Protein AF-A0A6N7WL26-F1 (afdb_monomer_lite)

Foldseek 3Di:
DKDKFKDKDKDKADEQQDKDKDKDACPPRPDQLLQWPDKDKDWPDDDWDFQDPPDKDKDWDWDADSVRNIIIIIIGMHRGTDMDMTIIMMMTMGD

Radius of gyration: 14.74 Å; chains: 1; bounding box: 36×18×40 Å

Structure (mmCIF, N/CA/C/O backbone):
data_AF-A0A6N7WL26-F1
#
_entry.id   AF-A0A6N7WL26-F1
#
loop_
_atom_site.group_PDB
_atom_site.id
_atom_site.type_symbol
_atom_site.label_atom_id
_atom_site.label_alt_id
_atom_site.label_comp_id
_atom_site.label_asym_id
_atom_site.label_entity_id
_atom_site.label_seq_id
_atom_site.pdbx_PDB_ins_code
_atom_site.Cartn_x
_atom_site.Cartn_y
_atom_site.Cartn_z
_atom_site.occupancy
_atom_site.B_iso_or_equiv
_atom_site.auth_seq_id
_atom_site.auth_comp_id
_atom_site.auth_asym_id
_atom_site.auth_atom_id
_atom_site.pdbx_PDB_model_num
ATOM 1 N N . MET A 1 1 ? -17.879 -3.732 18.583 1.00 78.25 1 MET A N 1
ATOM 2 C CA . MET A 1 1 ? -18.734 -4.174 17.453 1.00 78.25 1 MET A CA 1
ATOM 3 C C . MET A 1 1 ? -17.890 -3.995 16.221 1.00 78.25 1 MET A C 1
ATOM 5 O O . MET A 1 1 ? -17.345 -2.908 16.051 1.00 78.25 1 MET A O 1
ATOM 9 N N . MET A 1 2 ? -17.754 -5.052 15.424 1.00 90.50 2 MET A N 1
ATOM 10 C CA . MET A 1 2 ? -16.870 -5.043 14.268 1.00 90.50 2 MET A CA 1
ATOM 11 C C . MET A 1 2 ? -17.322 -3.984 13.255 1.00 90.50 2 MET A C 1
ATOM 13 O O . MET A 1 2 ? -18.518 -3.875 12.979 1.00 90.50 2 MET A O 1
ATOM 17 N N . LYS A 1 3 ? -16.384 -3.191 12.733 1.00 94.88 3 LYS A N 1
ATOM 18 C CA . LYS A 1 3 ? -16.644 -2.186 11.690 1.00 94.88 3 LYS A CA 1
ATOM 19 C C . LYS A 1 3 ? -15.620 -2.328 10.578 1.00 94.88 3 LYS A C 1
ATOM 21 O O . LYS A 1 3 ? -14.488 -2.733 10.825 1.00 94.88 3 LYS A O 1
ATOM 26 N N . ILE A 1 4 ? -16.036 -1.976 9.368 1.00 94.69 4 ILE A N 1
ATOM 27 C CA . ILE A 1 4 ? -15.201 -1.988 8.171 1.00 94.69 4 ILE A CA 1
ATOM 28 C C . ILE A 1 4 ? -15.284 -0.599 7.548 1.00 94.69 4 ILE A C 1
ATOM 30 O O . ILE A 1 4 ? -16.379 -0.052 7.416 1.00 94.69 4 ILE A O 1
ATOM 34 N N . ALA A 1 5 ? -14.140 -0.043 7.165 1.00 95.69 5 ALA A N 1
ATOM 35 C CA . ALA A 1 5 ? -14.071 1.168 6.358 1.00 95.69 5 ALA A CA 1
ATOM 36 C C . ALA A 1 5 ? -13.066 0.987 5.223 1.00 95.69 5 ALA A C 1
ATOM 38 O O . ALA A 1 5 ? -12.129 0.189 5.314 1.00 95.69 5 ALA A O 1
ATOM 39 N N . THR A 1 6 ? -13.265 1.745 4.150 1.00 96.25 6 THR A N 1
ATOM 40 C CA . THR A 1 6 ? -12.430 1.682 2.952 1.00 96.25 6 THR A CA 1
ATOM 41 C C . THR A 1 6 ? -11.946 3.065 2.554 1.00 96.25 6 THR A C 1
ATOM 43 O O . THR A 1 6 ? -12.714 4.022 2.619 1.00 96.25 6 THR A O 1
ATOM 46 N N . LYS A 1 7 ? -10.700 3.166 2.091 1.00 95.00 7 LYS A N 1
ATOM 47 C CA . LYS A 1 7 ? -10.099 4.410 1.604 1.00 95.00 7 LYS A CA 1
ATOM 48 C C . LYS A 1 7 ? -9.405 4.162 0.275 1.00 95.00 7 LYS A C 1
ATOM 50 O O . LYS A 1 7 ? -8.548 3.289 0.180 1.00 95.00 7 LYS A O 1
ATOM 55 N N . THR A 1 8 ? -9.759 4.930 -0.750 1.00 96.88 8 THR A N 1
ATOM 56 C CA . THR A 1 8 ? -9.014 4.915 -2.013 1.00 96.88 8 THR A CA 1
ATOM 57 C C . THR A 1 8 ? -7.725 5.699 -1.835 1.00 96.88 8 THR A C 1
ATOM 59 O O . THR A 1 8 ? -7.737 6.821 -1.331 1.00 96.88 8 THR A O 1
ATOM 62 N N . VAL A 1 9 ? -6.612 5.104 -2.244 1.00 97.25 9 VAL A N 1
ATOM 63 C CA . VAL A 1 9 ? -5.277 5.680 -2.106 1.00 97.25 9 VAL A CA 1
ATOM 64 C C . VAL A 1 9 ? -4.498 5.519 -3.395 1.00 97.25 9 VAL A C 1
ATOM 66 O O . VAL A 1 9 ? -4.764 4.634 -4.212 1.00 97.25 9 VAL A O 1
ATOM 69 N N . THR A 1 10 ? -3.488 6.361 -3.525 1.00 97.00 10 THR A N 1
ATOM 70 C CA . THR A 1 10 ? -2.526 6.316 -4.609 1.00 97.00 10 THR A CA 1
ATOM 71 C C . THR A 1 10 ? -1.152 6.075 -4.000 1.00 97.00 10 THR A C 1
ATOM 73 O O . THR A 1 10 ? -0.754 6.788 -3.083 1.00 97.00 10 THR A O 1
ATOM 76 N N . VAL A 1 11 ? -0.445 5.058 -4.485 1.00 96.88 11 VAL A N 1
ATOM 77 C CA . VAL A 1 11 ? 0.878 4.652 -4.003 1.00 96.88 11 VAL A CA 1
ATOM 78 C C . VAL A 1 11 ? 1.885 4.673 -5.142 1.00 96.88 11 VAL A C 1
ATOM 80 O O . VAL A 1 11 ? 1.565 4.352 -6.285 1.00 96.88 11 VAL A O 1
ATOM 83 N N . THR A 1 12 ? 3.116 5.038 -4.824 1.00 96.50 12 THR A N 1
ATOM 84 C CA . THR A 1 12 ? 4.239 5.057 -5.757 1.00 96.50 12 THR A CA 1
ATOM 85 C C . THR A 1 12 ? 5.075 3.797 -5.578 1.00 96.50 12 THR A C 1
ATOM 87 O O . THR A 1 12 ? 5.335 3.362 -4.451 1.00 96.50 12 THR A O 1
ATOM 90 N N . THR A 1 13 ? 5.488 3.193 -6.689 1.00 95.06 13 THR A N 1
ATOM 91 C CA . THR A 1 13 ? 6.417 2.062 -6.685 1.00 95.06 13 THR A CA 1
ATOM 92 C C . THR A 1 13 ? 7.858 2.544 -6.558 1.00 95.06 13 THR A C 1
ATOM 94 O O . THR A 1 13 ? 8.200 3.645 -6.989 1.00 95.06 13 THR A O 1
ATOM 97 N N . GLY A 1 14 ? 8.743 1.687 -6.050 1.00 92.31 14 GLY A N 1
ATOM 98 C CA . GLY A 1 14 ? 10.180 1.879 -6.220 1.00 92.31 14 GLY A CA 1
ATOM 99 C C . GLY A 1 14 ? 10.590 1.969 -7.697 1.00 92.31 14 GLY A C 1
ATOM 100 O O . GLY A 1 14 ? 9.822 1.626 -8.603 1.00 92.31 14 GLY A O 1
ATOM 101 N N . ASN A 1 15 ? 11.824 2.418 -7.921 1.00 91.06 15 ASN A N 1
ATOM 102 C CA . ASN A 1 15 ? 12.445 2.525 -9.243 1.00 91.06 15 ASN A CA 1
ATOM 103 C C . ASN A 1 15 ? 13.871 1.958 -9.237 1.00 91.06 15 ASN A C 1
ATOM 105 O O . ASN A 1 15 ? 14.616 2.190 -8.284 1.00 91.06 15 ASN A O 1
ATOM 109 N N . GLY A 1 16 ? 14.287 1.284 -10.307 1.00 88.12 16 GLY A N 1
ATOM 110 C CA . GLY A 1 16 ? 15.704 1.007 -10.540 1.00 88.12 16 GLY A CA 1
ATOM 111 C C . GLY A 1 16 ? 16.398 0.176 -9.459 1.00 88.12 16 GLY A C 1
ATOM 112 O O . GLY A 1 16 ? 17.575 0.399 -9.192 1.00 88.12 16 GLY A O 1
ATOM 113 N N . GLY A 1 17 ? 15.698 -0.768 -8.821 1.00 89.94 17 GLY A N 1
ATOM 114 C CA . GLY A 1 17 ? 16.263 -1.565 -7.721 1.00 89.94 17 GLY A CA 1
ATOM 115 C C . GLY A 1 17 ? 15.974 -1.007 -6.323 1.00 89.94 17 GLY A C 1
ATOM 116 O O . GLY A 1 17 ? 16.445 -1.563 -5.334 1.00 89.94 17 GLY A O 1
ATOM 117 N N . SER A 1 18 ? 15.226 0.096 -6.220 1.00 94.94 18 SER A N 1
ATOM 118 C CA . SER A 1 18 ? 14.875 0.725 -4.942 1.00 94.94 18 SER A CA 1
ATOM 119 C C . SER A 1 18 ? 13.487 0.324 -4.439 1.00 94.94 18 SER A C 1
ATOM 121 O O . SER A 1 18 ? 12.677 -0.267 -5.163 1.00 94.94 18 SER A O 1
ATOM 123 N N . THR A 1 19 ? 13.219 0.682 -3.182 1.00 96.88 19 THR A N 1
ATOM 124 C CA . THR A 1 19 ? 11.907 0.598 -2.535 1.00 96.88 19 THR A CA 1
ATOM 125 C C . THR A 1 19 ? 11.404 2.001 -2.232 1.00 96.88 19 THR A C 1
ATOM 127 O O . THR A 1 19 ? 12.149 2.807 -1.682 1.00 96.88 19 THR A O 1
ATOM 130 N N . TYR A 1 20 ? 10.143 2.276 -2.564 1.00 97.25 20 TYR A N 1
ATOM 131 C CA . TYR A 1 20 ? 9.458 3.496 -2.142 1.00 97.25 20 TYR A CA 1
ATOM 132 C C . TYR A 1 20 ? 8.515 3.188 -0.976 1.00 97.25 20 TYR A C 1
ATOM 134 O O . TYR A 1 20 ? 7.789 2.191 -1.017 1.00 97.25 20 TYR A O 1
ATOM 142 N N . GLN A 1 21 ? 8.532 4.028 0.059 1.00 97.75 21 GLN A N 1
ATOM 143 C CA . GLN A 1 21 ? 7.661 3.900 1.227 1.00 97.75 21 GLN A CA 1
ATOM 144 C C . GLN A 1 21 ? 6.525 4.914 1.131 1.0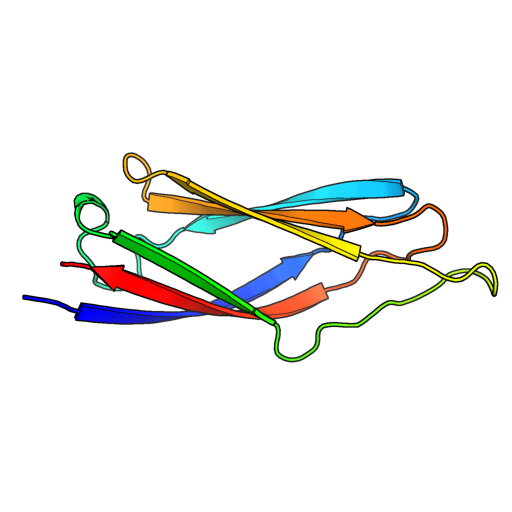0 97.75 21 GLN A C 1
ATOM 146 O O . GLN A 1 21 ? 6.755 6.118 1.142 1.00 97.75 21 GLN A O 1
ATOM 151 N N . ASN A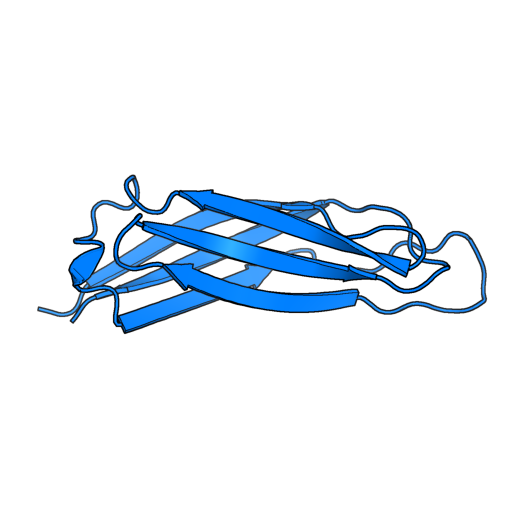 1 22 ? 5.298 4.415 1.027 1.00 97.56 22 ASN A N 1
ATOM 152 C CA . ASN A 1 22 ? 4.095 5.236 1.035 1.00 97.56 22 ASN A CA 1
ATOM 153 C C . ASN A 1 22 ? 3.526 5.246 2.447 1.00 97.56 22 ASN A C 1
ATOM 155 O O . ASN A 1 22 ? 3.287 4.176 3.005 1.00 97.56 22 ASN A O 1
ATOM 159 N N . GLU A 1 23 ? 3.278 6.425 2.999 1.00 97.44 23 GLU A N 1
ATOM 160 C CA . GLU A 1 23 ? 2.604 6.580 4.284 1.00 97.44 23 GLU A CA 1
ATOM 161 C C . GLU A 1 23 ? 1.159 7.004 4.048 1.00 97.44 23 GLU A C 1
ATOM 163 O O . GLU A 1 23 ? 0.883 7.990 3.365 1.00 97.44 23 GLU A O 1
ATOM 168 N N . ILE A 1 24 ? 0.230 6.221 4.584 1.00 96.25 24 ILE A N 1
ATOM 169 C CA . ILE A 1 24 ? -1.201 6.458 4.456 1.00 96.25 24 ILE A CA 1
ATOM 170 C C . ILE A 1 24 ? -1.759 6.654 5.854 1.00 96.25 24 ILE A C 1
ATOM 172 O O . ILE A 1 24 ? -1.755 5.735 6.672 1.00 96.25 24 ILE A O 1
ATOM 176 N N . ASP A 1 25 ? -2.276 7.849 6.096 1.00 94.50 25 ASP A N 1
ATOM 177 C CA . ASP A 1 25 ? -3.024 8.149 7.305 1.00 94.50 25 ASP A CA 1
ATOM 178 C C . ASP A 1 25 ? -4.424 7.517 7.232 1.00 94.50 25 ASP A C 1
ATOM 180 O O . ASP A 1 25 ? -5.143 7.731 6.251 1.00 94.50 25 ASP A O 1
ATOM 184 N N . LEU A 1 26 ? -4.794 6.715 8.234 1.0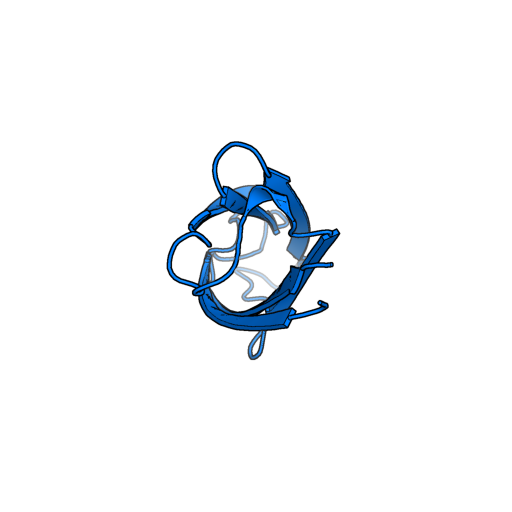0 93.62 26 LEU A N 1
ATOM 185 C CA . LEU A 1 26 ? -6.111 6.077 8.348 1.00 93.62 26 LEU A CA 1
ATOM 186 C C . LEU A 1 26 ? -7.033 6.768 9.370 1.00 93.62 26 LEU A C 1
ATOM 188 O O . LEU A 1 26 ? -8.162 6.316 9.572 1.00 93.62 26 LEU A O 1
ATOM 192 N N . ASN A 1 27 ? -6.595 7.857 10.011 1.00 91.75 27 ASN A N 1
ATOM 193 C CA . ASN A 1 27 ? -7.375 8.574 11.028 1.00 91.75 27 ASN A CA 1
ATOM 194 C C . ASN A 1 27 ? -8.683 9.174 10.476 1.00 91.75 27 ASN A C 1
ATOM 196 O O . ASN A 1 27 ? -9.651 9.350 11.213 1.00 91.75 27 ASN A O 1
ATOM 200 N N . ASP A 1 28 ? -8.747 9.450 9.174 1.00 90.81 28 ASP A N 1
ATOM 201 C CA . ASP A 1 28 ? -9.924 10.000 8.494 1.00 90.81 28 ASP A CA 1
ATOM 202 C C . ASP A 1 28 ? -10.956 8.938 8.070 1.00 90.81 28 ASP A C 1
ATOM 204 O O . ASP A 1 28 ? -12.005 9.279 7.525 1.00 90.81 28 ASP A O 1
ATOM 208 N N . MET A 1 29 ? -10.715 7.651 8.348 1.00 91.56 29 MET A N 1
ATOM 209 C CA . MET A 1 29 ? -11.614 6.560 7.947 1.00 91.56 29 MET A CA 1
ATOM 210 C C . MET A 1 29 ? -12.850 6.400 8.850 1.00 91.56 29 MET A C 1
ATOM 212 O O . MET A 1 29 ? -13.678 5.523 8.606 1.00 91.56 29 MET A O 1
ATOM 216 N N . GLY A 1 30 ? -12.984 7.208 9.910 1.00 89.69 30 GLY A N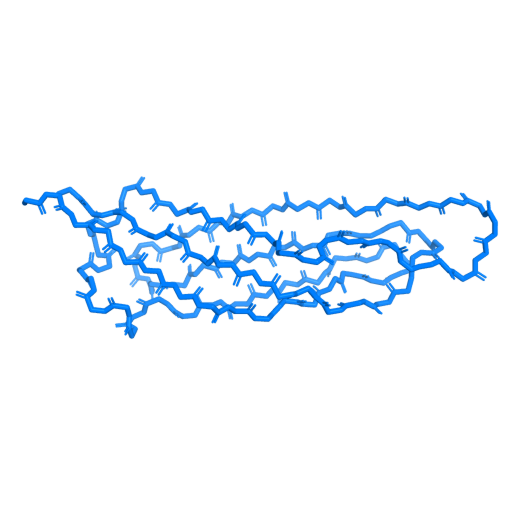 1
ATOM 217 C CA . GLY A 1 30 ? -14.109 7.128 10.854 1.00 89.69 30 GLY A CA 1
ATOM 218 C C . GLY A 1 30 ? -14.111 5.859 11.722 1.00 89.69 30 GLY A C 1
ATOM 219 O O . GLY A 1 30 ? -15.151 5.464 12.258 1.00 89.69 30 GLY A O 1
ATOM 220 N N . LEU A 1 31 ? -12.951 5.208 11.849 1.00 90.19 31 LEU A N 1
ATOM 221 C CA . LEU A 1 31 ? -12.711 4.046 12.703 1.00 90.19 31 LEU A CA 1
ATOM 222 C C . LEU A 1 31 ? -11.926 4.448 13.959 1.00 90.19 31 LEU A C 1
ATOM 224 O O . LEU A 1 31 ? -11.189 5.428 13.963 1.00 90.19 31 LEU A O 1
ATOM 228 N N . ASP A 1 32 ? -12.053 3.654 15.021 1.00 91.31 32 ASP A N 1
ATOM 229 C CA . ASP A 1 32 ? -11.155 3.740 16.175 1.00 91.31 32 ASP A CA 1
ATOM 230 C C . ASP A 1 32 ? -9.834 3.039 15.823 1.00 91.31 32 ASP A C 1
ATOM 232 O O . ASP A 1 32 ? -9.777 1.807 15.764 1.00 91.31 32 ASP A O 1
ATOM 236 N N . ILE A 1 33 ? -8.783 3.824 15.564 1.00 89.31 33 ILE A N 1
ATOM 237 C CA . ILE A 1 33 ? -7.473 3.340 15.094 1.00 89.31 33 ILE A CA 1
ATOM 238 C C . ILE A 1 33 ? -6.840 2.304 16.031 1.00 89.31 33 ILE A C 1
ATOM 240 O O . ILE A 1 33 ? -6.137 1.401 15.567 1.00 89.31 33 ILE A O 1
ATOM 244 N N . SER A 1 34 ? -7.130 2.401 17.334 1.00 89.06 34 SER A N 1
ATOM 245 C CA . SER A 1 34 ? -6.576 1.525 18.371 1.00 89.06 34 SER A CA 1
ATOM 246 C C . SER A 1 34 ? -7.195 0.127 18.345 1.00 89.06 34 SER A C 1
ATOM 248 O O . SER A 1 34 ? -6.622 -0.818 18.883 1.00 89.06 34 SER A O 1
ATOM 250 N N . LYS A 1 35 ? -8.351 -0.010 17.685 1.00 91.75 35 LYS A N 1
ATOM 251 C CA . LYS A 1 35 ? -9.108 -1.258 17.555 1.00 91.75 35 LYS A CA 1
ATOM 252 C C . LYS A 1 35 ? -8.974 -1.903 16.185 1.00 91.75 35 LYS A C 1
ATOM 254 O O . LYS A 1 35 ? -9.617 -2.922 15.945 1.00 91.75 35 LYS A O 1
ATOM 259 N N . ILE A 1 36 ? -8.189 -1.321 15.277 1.00 92.00 36 ILE A N 1
ATOM 260 C CA . ILE A 1 36 ? -7.934 -1.922 13.969 1.00 92.00 36 ILE A CA 1
ATOM 261 C C . ILE A 1 36 ? -7.139 -3.215 14.169 1.00 92.00 36 ILE A C 1
ATOM 263 O O . ILE A 1 36 ? -6.011 -3.199 14.655 1.00 92.00 36 ILE A O 1
ATOM 267 N N . ILE A 1 37 ? -7.740 -4.333 13.767 1.00 91.81 37 ILE A N 1
ATOM 268 C CA . ILE A 1 37 ? -7.161 -5.680 13.870 1.00 91.81 37 ILE A CA 1
ATOM 269 C C . ILE A 1 37 ? -6.628 -6.197 12.531 1.00 91.81 37 ILE A C 1
ATOM 271 O O . ILE A 1 37 ? -5.843 -7.142 12.507 1.00 91.81 37 ILE A O 1
ATOM 275 N N . ALA A 1 38 ? -7.049 -5.598 11.413 1.00 91.38 38 ALA A N 1
ATOM 276 C CA . ALA A 1 38 ? -6.582 -5.959 10.081 1.00 91.38 38 ALA A CA 1
ATOM 277 C C . ALA A 1 38 ? -6.640 -4.764 9.121 1.00 91.38 38 ALA A C 1
ATOM 279 O O . ALA A 1 38 ? -7.608 -3.999 9.129 1.00 91.38 38 ALA A O 1
ATOM 280 N N . CYS A 1 39 ? -5.620 -4.662 8.264 1.00 92.12 39 CYS A N 1
ATOM 281 C CA . CYS A 1 39 ? -5.528 -3.698 7.169 1.00 92.12 39 CYS A CA 1
ATOM 282 C C . CYS A 1 39 ? -5.082 -4.400 5.883 1.00 92.12 39 CYS A C 1
ATOM 284 O O . CYS A 1 39 ? -4.020 -5.027 5.830 1.00 92.12 39 CYS A O 1
ATOM 286 N N . TYR A 1 40 ? -5.869 -4.244 4.824 1.00 92.69 40 TYR A N 1
ATOM 287 C CA . TYR A 1 40 ? -5.569 -4.744 3.487 1.00 92.69 40 TYR A CA 1
ATOM 288 C C . TYR A 1 40 ? -5.348 -3.578 2.531 1.00 92.69 40 TYR A C 1
ATOM 290 O O . TYR A 1 40 ? -5.822 -2.473 2.765 1.00 92.69 40 TYR A O 1
ATOM 298 N N . PHE A 1 41 ? -4.621 -3.839 1.450 1.00 95.44 41 PHE A N 1
ATOM 299 C CA . PHE A 1 41 ? -4.504 -2.923 0.323 1.00 95.44 41 PHE A CA 1
ATOM 300 C C . PHE A 1 41 ? -4.629 -3.756 -0.939 1.00 95.44 41 PHE A C 1
ATOM 302 O O . PHE A 1 41 ? -3.862 -4.711 -1.115 1.00 95.44 41 PHE A O 1
ATOM 309 N N . GLU A 1 42 ? -5.600 -3.388 -1.761 1.00 94.38 42 GLU A N 1
ATOM 310 C CA . GLU A 1 42 ? -5.921 -4.030 -3.026 1.00 94.38 42 GLU A CA 1
ATOM 311 C C . GLU A 1 42 ? -5.697 -3.020 -4.158 1.00 94.38 42 GLU A C 1
ATOM 313 O O . GLU A 1 42 ? -6.507 -2.105 -4.336 1.00 94.38 42 GLU A O 1
ATOM 318 N N . PRO A 1 43 ? -4.575 -3.112 -4.893 1.00 93.88 43 PRO A N 1
ATOM 319 C CA . PRO A 1 43 ? -4.329 -2.246 -6.038 1.00 93.88 43 PRO A CA 1
ATOM 320 C C . PRO A 1 43 ? -5.252 -2.622 -7.203 1.00 93.88 43 PRO A C 1
ATOM 322 O O . PRO A 1 43 ? -5.342 -3.789 -7.579 1.00 93.88 43 PRO A O 1
ATOM 325 N N . THR A 1 44 ? -5.905 -1.635 -7.813 1.00 94.44 44 THR A N 1
ATOM 326 C CA . THR A 1 44 ? -6.839 -1.837 -8.936 1.00 94.44 44 THR A CA 1
ATOM 327 C C . THR A 1 44 ? -6.145 -1.835 -10.294 1.00 94.44 44 THR A C 1
ATOM 329 O O . THR A 1 44 ? -6.676 -2.369 -11.263 1.00 94.44 44 THR A O 1
ATOM 332 N N . ASN A 1 45 ? -4.949 -1.254 -10.376 1.00 91.25 45 ASN A N 1
ATOM 333 C CA . ASN A 1 45 ? -4.154 -1.143 -11.598 1.00 91.25 45 ASN A CA 1
ATOM 334 C C . ASN A 1 45 ? -2.693 -1.573 -11.377 1.00 91.25 45 ASN A C 1
ATOM 336 O O . ASN A 1 45 ? -1.779 -1.001 -11.977 1.00 91.25 45 ASN A O 1
ATOM 340 N N . ALA A 1 46 ? -2.463 -2.564 -10.506 1.00 88.75 46 ALA A N 1
ATOM 341 C CA . ALA A 1 46 ? -1.126 -3.114 -10.309 1.00 88.75 46 ALA A CA 1
ATOM 342 C C . ALA A 1 46 ? -0.548 -3.600 -11.642 1.00 88.75 46 ALA A C 1
ATOM 344 O O . ALA A 1 46 ? -1.147 -4.405 -12.354 1.00 88.75 46 ALA A O 1
ATOM 345 N N . GLY A 1 47 ? 0.641 -3.110 -11.962 1.00 87.00 47 GLY A N 1
ATOM 346 C CA . GLY A 1 47 ? 1.332 -3.408 -13.206 1.00 87.00 47 GLY A CA 1
ATOM 347 C C . GLY A 1 47 ? 2.805 -3.061 -13.097 1.00 87.00 47 GLY A C 1
ATOM 348 O O . GLY A 1 47 ? 3.238 -2.479 -12.103 1.00 87.00 47 GLY A O 1
ATOM 349 N N . ILE A 1 48 ? 3.573 -3.436 -14.119 1.00 86.94 48 ILE A N 1
ATOM 350 C CA . ILE A 1 48 ? 5.011 -3.182 -14.183 1.00 86.94 48 ILE A CA 1
ATOM 351 C C . ILE A 1 48 ? 5.339 -2.458 -15.487 1.00 86.94 48 ILE A C 1
ATOM 353 O O . ILE A 1 48 ? 5.012 -2.928 -16.573 1.00 86.94 48 ILE A O 1
ATOM 357 N N . GLY A 1 49 ? 6.012 -1.318 -15.370 1.00 87.44 49 GLY A N 1
ATOM 358 C CA . GLY A 1 49 ? 6.578 -0.552 -16.468 1.00 87.44 49 GLY A CA 1
ATOM 359 C C . GLY A 1 49 ? 8.079 -0.784 -16.513 1.00 87.44 49 GLY A C 1
ATOM 360 O O . GLY A 1 49 ? 8.761 -0.617 -15.503 1.00 87.44 49 GLY A O 1
ATOM 361 N N . LEU A 1 50 ? 8.602 -1.165 -17.678 1.00 90.81 50 LEU A N 1
ATOM 362 C CA . LEU A 1 50 ? 10.005 -1.544 -17.840 1.00 90.81 50 LEU A CA 1
ATOM 363 C C . LEU A 1 50 ? 10.776 -0.525 -18.690 1.00 90.81 50 LEU A C 1
ATOM 365 O O . LEU A 1 50 ? 10.239 0.092 -19.613 1.00 90.81 50 LEU A O 1
ATOM 369 N N . THR A 1 51 ? 12.052 -0.309 -18.377 1.00 86.44 51 THR A N 1
ATOM 370 C CA . THR A 1 51 ? 12.994 0.448 -19.222 1.00 86.44 51 THR A CA 1
ATOM 371 C C . THR A 1 51 ? 13.665 -0.417 -20.285 1.00 86.44 51 THR A C 1
ATOM 373 O O . THR A 1 51 ? 14.188 0.136 -21.248 1.00 86.44 51 THR A O 1
ATOM 376 N N . SER A 1 52 ? 13.631 -1.745 -20.142 1.00 83.81 52 SER A N 1
ATOM 377 C CA . SER A 1 52 ? 14.303 -2.703 -21.025 1.00 83.81 52 SER A CA 1
ATOM 378 C C . SER A 1 52 ? 13.514 -4.015 -21.158 1.00 83.81 52 SER A C 1
ATOM 380 O O . SER A 1 52 ? 12.507 -4.226 -20.483 1.00 83.81 52 SER A O 1
ATOM 382 N N . THR A 1 53 ? 13.990 -4.924 -22.014 1.00 82.06 53 THR A N 1
ATOM 383 C CA . THR A 1 53 ? 13.454 -6.289 -22.167 1.00 82.06 53 THR A CA 1
ATOM 384 C C . THR A 1 53 ? 13.899 -7.252 -21.063 1.00 82.06 53 THR A C 1
ATOM 386 O O . THR A 1 53 ? 13.467 -8.401 -21.061 1.00 82.06 53 THR A O 1
ATOM 389 N N . GLY A 1 54 ? 14.718 -6.804 -20.102 1.00 76.75 54 GLY A N 1
ATOM 390 C CA . GLY A 1 54 ? 15.264 -7.632 -19.018 1.00 76.75 54 GLY A CA 1
ATOM 391 C C . GLY A 1 54 ? 14.237 -8.122 -17.988 1.00 76.75 54 GLY A C 1
ATOM 392 O O . GLY A 1 54 ? 14.621 -8.736 -16.997 1.00 76.75 54 GLY A O 1
ATOM 393 N N . GLY A 1 55 ? 12.946 -7.859 -18.211 1.00 82.62 55 GLY A N 1
ATOM 394 C CA . GLY A 1 55 ? 11.874 -8.158 -17.270 1.00 82.62 55 GLY A CA 1
ATOM 395 C C . GLY A 1 55 ? 11.932 -7.276 -16.023 1.00 82.62 55 GLY A C 1
ATOM 396 O O . GLY A 1 55 ? 12.808 -6.424 -15.864 1.00 82.62 55 GLY A O 1
ATOM 397 N N . GLY A 1 56 ? 10.978 -7.471 -15.121 1.00 87.00 56 GLY A N 1
ATOM 398 C CA . GLY A 1 56 ? 11.004 -6.803 -13.831 1.00 87.00 56 GLY A CA 1
ATOM 399 C C . GLY A 1 56 ? 9.897 -7.274 -12.909 1.00 87.00 56 GLY A C 1
ATOM 400 O O . GLY A 1 56 ? 8.934 -7.908 -13.339 1.00 87.00 56 GLY A O 1
ATOM 401 N N . GLN A 1 57 ? 10.078 -6.989 -11.627 1.00 90.50 57 GLN A N 1
ATOM 402 C CA . GLN A 1 57 ? 9.167 -7.370 -10.558 1.00 90.50 57 GLN A CA 1
ATOM 403 C C . GLN A 1 57 ? 8.992 -6.207 -9.585 1.00 90.50 57 GLN A C 1
ATOM 405 O O . GLN A 1 57 ? 9.902 -5.393 -9.392 1.00 90.50 57 GLN A O 1
ATOM 410 N N . CYS A 1 58 ? 7.820 -6.160 -8.958 1.00 91.94 58 CYS A N 1
ATOM 411 C CA . CYS A 1 58 ? 7.560 -5.315 -7.806 1.00 91.94 58 CYS A CA 1
ATOM 412 C C . CYS A 1 58 ? 7.225 -6.195 -6.604 1.00 91.94 58 CYS A C 1
ATOM 414 O O . CYS A 1 58 ? 6.478 -7.165 -6.729 1.00 91.94 58 CYS A O 1
ATOM 416 N N . THR A 1 59 ? 7.767 -5.852 -5.442 1.00 93.12 59 THR A N 1
ATOM 417 C CA . THR A 1 59 ? 7.413 -6.481 -4.164 1.00 93.12 59 THR A CA 1
ATOM 418 C C . THR A 1 59 ? 6.565 -5.512 -3.361 1.00 93.12 59 THR A C 1
ATOM 420 O O . THR A 1 59 ? 6.767 -4.305 -3.444 1.00 93.12 59 THR A O 1
ATOM 423 N N . LEU A 1 60 ? 5.606 -6.020 -2.590 1.00 94.00 60 LEU A N 1
ATOM 424 C CA . LEU A 1 60 ? 4.728 -5.197 -1.765 1.00 94.00 60 LEU A CA 1
ATOM 425 C C . LEU A 1 60 ? 4.752 -5.706 -0.328 1.00 94.00 60 LEU A C 1
ATOM 427 O O . LEU A 1 60 ? 4.444 -6.869 -0.071 1.00 94.00 60 LEU A O 1
ATOM 431 N N . ALA A 1 61 ? 5.084 -4.819 0.603 1.00 94.75 61 ALA A N 1
ATOM 432 C CA . ALA A 1 61 ? 5.032 -5.066 2.037 1.00 94.75 61 ALA A CA 1
ATOM 433 C C . ALA A 1 61 ? 4.182 -3.992 2.722 1.00 94.75 61 ALA A C 1
ATOM 435 O O . ALA A 1 61 ? 4.148 -2.839 2.292 1.00 94.75 61 ALA A O 1
ATOM 436 N N . LYS A 1 62 ? 3.477 -4.385 3.785 1.00 93.50 62 LYS A N 1
ATOM 437 C CA . LYS A 1 62 ? 2.532 -3.531 4.512 1.00 93.50 62 LYS A CA 1
ATOM 438 C C . LYS A 1 62 ? 2.821 -3.609 5.999 1.00 93.50 62 LYS A C 1
ATOM 440 O O . LYS A 1 62 ? 3.016 -4.707 6.515 1.00 93.50 62 LYS A O 1
ATOM 445 N N . ASN A 1 63 ? 2.808 -2.467 6.669 1.00 94.25 63 ASN A N 1
ATOM 446 C CA . ASN A 1 63 ? 2.931 -2.392 8.117 1.00 94.25 63 ASN A CA 1
ATOM 447 C C . ASN A 1 63 ? 2.006 -1.302 8.655 1.00 94.25 63 ASN A C 1
ATOM 449 O O . ASN A 1 63 ? 2.077 -0.167 8.195 1.00 94.25 63 ASN A O 1
ATOM 453 N N . TYR A 1 64 ? 1.148 -1.639 9.612 1.00 92.88 64 TYR A N 1
ATOM 454 C CA . TYR A 1 64 ? 0.238 -0.682 10.236 1.00 92.88 64 TYR A CA 1
ATOM 455 C C . TYR A 1 64 ? 0.678 -0.399 11.671 1.00 92.88 64 TYR A C 1
ATOM 457 O O . TYR A 1 64 ? 0.897 -1.327 12.448 1.00 92.88 64 TYR A O 1
ATOM 465 N N . ASN A 1 65 ? 0.796 0.881 12.018 1.00 93.00 65 ASN A N 1
ATOM 466 C CA . ASN A 1 65 ? 1.106 1.327 13.368 1.00 93.00 65 ASN A CA 1
ATOM 467 C C . ASN A 1 65 ? -0.176 1.803 14.064 1.00 93.00 65 ASN A C 1
ATOM 469 O O . ASN A 1 65 ? -0.685 2.886 13.783 1.00 93.00 65 ASN A O 1
ATOM 473 N N . THR A 1 66 ? -0.671 1.004 15.009 1.00 89.12 66 THR A N 1
ATOM 474 C CA . THR A 1 66 ? -1.887 1.291 15.789 1.00 89.12 66 THR A CA 1
ATOM 475 C C . THR A 1 66 ? -1.763 2.518 16.692 1.00 89.12 66 THR A C 1
ATOM 477 O O . THR A 1 66 ? -2.782 3.102 17.048 1.00 89.12 66 THR A O 1
ATOM 480 N N . ALA A 1 67 ? -0.544 2.924 17.062 1.00 90.56 67 ALA A N 1
ATOM 481 C CA . ALA A 1 67 ? -0.322 4.097 17.902 1.00 90.56 67 ALA A CA 1
ATOM 482 C C . ALA A 1 67 ? -0.437 5.408 17.112 1.00 90.56 67 ALA A C 1
ATOM 484 O O . ALA A 1 67 ? -0.862 6.416 17.668 1.00 90.56 67 ALA A O 1
ATOM 485 N N . THR A 1 68 ? -0.057 5.402 15.831 1.00 92.44 68 THR A N 1
ATOM 486 C CA . THR A 1 68 ? -0.084 6.604 14.979 1.00 92.44 68 THR A CA 1
ATOM 487 C C . THR A 1 68 ? -1.232 6.612 13.972 1.00 92.44 68 THR A C 1
ATOM 489 O O . THR A 1 68 ? -1.542 7.660 13.414 1.00 92.44 68 THR A O 1
ATOM 492 N N . GLY A 1 69 ? -1.864 5.465 13.712 1.00 92.44 69 GLY A N 1
ATOM 493 C CA . GLY A 1 69 ? -2.868 5.328 12.656 1.00 92.44 69 GLY A CA 1
ATOM 494 C C . GLY A 1 69 ? -2.270 5.307 11.244 1.00 92.44 69 GLY A C 1
ATOM 495 O O . GLY A 1 69 ? -3.014 5.391 10.269 1.00 92.44 69 GLY A O 1
ATOM 496 N N . ILE A 1 70 ? -0.942 5.183 11.116 1.00 95.19 70 ILE A N 1
ATOM 497 C CA . ILE A 1 70 ? -0.249 5.190 9.823 1.00 95.19 70 ILE A CA 1
ATOM 498 C C . ILE A 1 70 ? -0.088 3.766 9.289 1.00 95.19 70 ILE A C 1
ATOM 500 O O . ILE A 1 70 ? 0.480 2.890 9.948 1.00 95.19 70 ILE A O 1
ATOM 504 N N . LEU A 1 71 ? -0.549 3.548 8.058 1.00 95.62 71 LEU A N 1
ATOM 505 C CA . LEU A 1 71 ? -0.239 2.377 7.245 1.00 95.62 71 LEU A CA 1
ATOM 506 C C . LEU A 1 71 ? 0.916 2.708 6.298 1.00 95.62 71 LEU A C 1
ATOM 508 O O . LEU A 1 71 ? 0.776 3.530 5.394 1.00 95.62 71 LEU A O 1
ATOM 512 N N . THR A 1 72 ? 2.038 2.017 6.459 1.00 97.06 72 THR A N 1
ATOM 513 C CA . THR A 1 72 ? 3.145 2.059 5.507 1.00 97.06 72 THR A CA 1
ATOM 514 C C . THR A 1 72 ? 2.959 0.976 4.450 1.00 97.06 72 THR A C 1
ATOM 516 O O . THR A 1 72 ? 2.845 -0.208 4.780 1.00 97.06 72 THR A O 1
ATOM 519 N N . I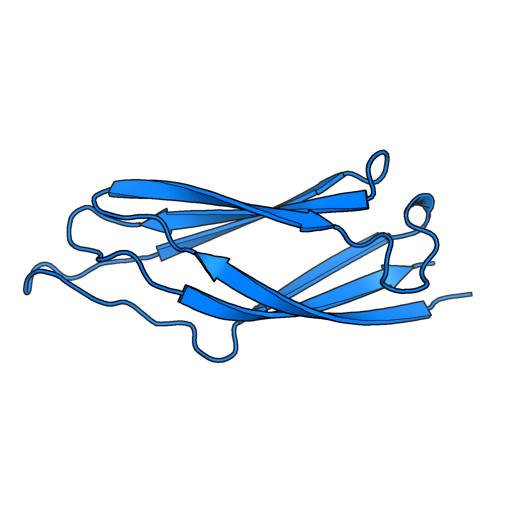LE A 1 73 ? 2.974 1.366 3.176 1.00 97.25 73 ILE A N 1
ATOM 520 C CA . ILE A 1 73 ? 3.022 0.459 2.024 1.00 97.25 73 ILE A CA 1
ATOM 521 C C . ILE A 1 73 ? 4.366 0.646 1.322 1.00 97.25 73 ILE A C 1
ATOM 523 O O . ILE A 1 73 ? 4.593 1.635 0.620 1.00 97.25 73 ILE A O 1
ATOM 527 N N . SER A 1 74 ? 5.256 -0.322 1.513 1.00 96.88 74 SER A N 1
ATOM 528 C CA . SER A 1 74 ? 6.581 -0.357 0.900 1.00 96.88 74 SER A CA 1
ATOM 529 C C . SER A 1 74 ? 6.512 -1.141 -0.402 1.00 96.88 74 SER A C 1
ATOM 531 O O . SER A 1 74 ? 6.185 -2.330 -0.384 1.00 96.88 74 SER A O 1
ATOM 533 N N . ILE A 1 75 ? 6.827 -0.491 -1.522 1.00 96.38 75 ILE A N 1
ATOM 534 C CA . ILE A 1 75 ? 6.827 -1.133 -2.836 1.00 96.38 75 ILE A CA 1
ATOM 535 C C . ILE A 1 75 ? 8.244 -1.138 -3.400 1.00 96.38 75 ILE A C 1
ATOM 537 O O . ILE A 1 75 ? 8.775 -0.098 -3.797 1.00 96.38 75 ILE A O 1
ATOM 541 N N . GLY A 1 76 ? 8.852 -2.321 -3.413 1.00 94.88 76 GLY A N 1
ATOM 542 C CA . GLY A 1 76 ? 10.156 -2.585 -4.008 1.00 94.88 76 GLY A CA 1
ATOM 543 C C . GLY A 1 76 ? 10.061 -2.781 -5.513 1.00 94.88 76 GLY A C 1
ATOM 544 O O . GLY A 1 76 ? 9.007 -3.130 -6.044 1.00 94.88 76 GLY A O 1
ATOM 545 N N . SER A 1 77 ? 11.172 -2.569 -6.209 1.00 93.31 77 SER A N 1
ATOM 546 C CA . SER A 1 77 ? 11.270 -2.762 -7.654 1.00 93.31 77 SER A CA 1
ATOM 547 C C . SER A 1 77 ? 12.634 -3.325 -8.040 1.00 93.31 77 SER A C 1
ATOM 549 O O . SER A 1 77 ? 13.623 -3.078 -7.355 1.00 93.31 77 SER A O 1
ATOM 551 N N . THR A 1 78 ? 12.704 -4.060 -9.146 1.00 92.00 78 THR A N 1
ATOM 552 C CA . THR A 1 78 ? 13.975 -4.504 -9.744 1.00 92.00 78 THR A CA 1
ATOM 553 C C . THR A 1 78 ? 14.623 -3.414 -10.610 1.00 92.00 78 THR A C 1
ATOM 555 O O . THR A 1 78 ? 13.976 -2.436 -10.981 1.00 92.00 78 THR A O 1
ATOM 558 N N . THR A 1 79 ? 15.892 -3.595 -10.988 1.00 90.88 79 THR A N 1
ATOM 559 C CA . THR A 1 79 ? 16.731 -2.606 -11.701 1.00 90.88 79 THR A CA 1
ATOM 560 C C . THR A 1 79 ? 16.129 -2.028 -12.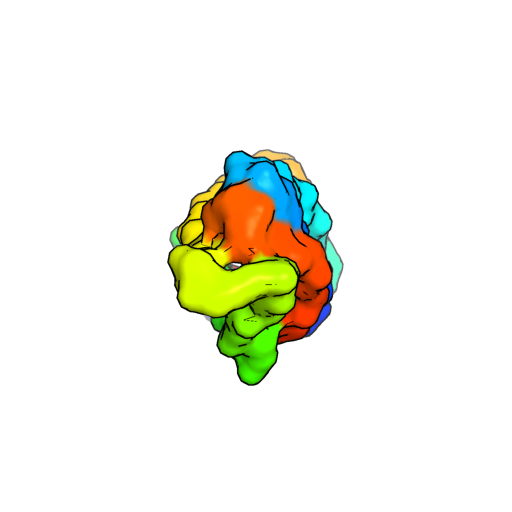987 1.00 90.88 79 THR A C 1
ATOM 562 O O . THR A 1 79 ? 16.390 -0.874 -13.311 1.00 90.88 79 THR A O 1
ATOM 565 N N . TYR A 1 80 ? 15.316 -2.788 -13.722 1.00 89.94 80 TYR A N 1
ATOM 566 C CA . TYR A 1 80 ? 14.726 -2.332 -14.989 1.00 89.94 80 TYR A CA 1
ATOM 567 C C . TYR A 1 80 ? 13.308 -1.766 -14.852 1.00 89.94 80 TYR A C 1
ATOM 569 O O . TYR A 1 80 ? 12.698 -1.396 -15.855 1.00 89.94 80 TYR A O 1
ATOM 577 N N . CYS A 1 81 ? 12.762 -1.694 -13.638 1.00 89.81 81 CYS A N 1
ATOM 578 C CA . CYS A 1 81 ? 11.445 -1.111 -13.408 1.00 89.81 81 CYS A CA 1
ATOM 579 C C . CYS A 1 81 ? 11.521 0.417 -13.437 1.00 89.81 81 CYS A C 1
ATOM 581 O O . CYS A 1 81 ? 12.420 0.998 -12.837 1.00 89.81 81 CYS A O 1
ATOM 583 N N . ARG A 1 82 ? 10.545 1.051 -14.091 1.00 89.81 82 ARG A N 1
ATOM 584 C CA . ARG A 1 82 ? 10.268 2.492 -14.010 1.00 89.81 82 ARG A CA 1
ATOM 585 C C . ARG A 1 82 ? 9.394 2.780 -12.783 1.00 89.81 82 ARG A C 1
ATOM 587 O O . ARG A 1 82 ? 8.614 1.905 -12.399 1.00 89.81 82 ARG A O 1
ATOM 594 N N . PRO A 1 83 ? 9.457 3.995 -12.205 1.00 89.69 83 PRO A N 1
ATOM 595 C CA . PRO A 1 83 ? 8.513 4.383 -11.169 1.00 89.69 83 PRO A CA 1
ATOM 596 C C . PRO A 1 83 ? 7.108 4.427 -11.767 1.00 89.69 83 PRO A C 1
ATOM 598 O O . PRO A 1 83 ? 6.901 4.944 -12.868 1.00 89.69 83 PRO A O 1
ATOM 601 N N . MET A 1 84 ? 6.148 3.883 -11.036 1.00 92.75 84 MET A N 1
ATOM 602 C CA . MET A 1 84 ? 4.740 3.889 -11.396 1.00 92.75 84 MET A CA 1
ATOM 603 C C . MET A 1 84 ? 3.907 4.351 -10.222 1.00 92.75 84 MET A C 1
ATOM 605 O O . MET A 1 84 ? 4.346 4.364 -9.071 1.00 92.75 84 MET A O 1
ATOM 609 N N . THR A 1 85 ? 2.662 4.658 -10.539 1.00 95.25 85 THR A N 1
ATOM 610 C CA . THR A 1 85 ? 1.650 4.999 -9.565 1.00 95.25 85 THR A CA 1
ATOM 611 C C . THR A 1 85 ? 0.533 3.971 -9.654 1.00 95.25 85 THR A C 1
ATOM 613 O O . THR A 1 85 ? -0.063 3.790 -10.716 1.00 95.25 85 THR A O 1
ATOM 616 N N . TRP A 1 86 ? 0.262 3.288 -8.546 1.00 95.25 86 TRP A N 1
ATOM 617 C CA . TRP A 1 86 ? -0.878 2.391 -8.421 1.00 95.25 86 TRP A CA 1
ATOM 618 C C . TRP A 1 86 ? -1.968 3.071 -7.603 1.00 95.25 86 TRP A C 1
ATOM 620 O O . TRP A 1 86 ? -1.704 3.671 -6.565 1.00 95.25 86 TRP A O 1
ATOM 630 N N . THR A 1 87 ? -3.203 2.956 -8.059 1.00 97.06 87 THR A N 1
ATOM 631 C CA . THR A 1 87 ? -4.388 3.273 -7.274 1.00 97.06 87 THR A CA 1
ATOM 632 C C . THR A 1 87 ? -4.894 1.980 -6.657 1.00 97.06 87 THR A C 1
ATOM 634 O O . THR A 1 87 ? -4.811 0.910 -7.259 1.00 97.06 87 THR A O 1
ATOM 637 N N . GLY A 1 88 ? -5.405 2.058 -5.439 1.00 96.38 88 GLY A N 1
ATOM 638 C CA . GLY A 1 88 ? -5.995 0.907 -4.780 1.00 96.38 88 GLY A CA 1
ATOM 639 C C . GLY A 1 88 ? -6.887 1.300 -3.626 1.00 96.38 88 GLY A C 1
ATOM 640 O O . GLY A 1 88 ? -7.001 2.474 -3.271 1.00 96.38 88 GLY A O 1
ATOM 641 N N . THR A 1 89 ? -7.508 0.296 -3.029 1.00 97.38 89 THR A N 1
ATOM 642 C CA . THR A 1 89 ? -8.378 0.464 -1.872 1.00 97.38 89 THR A CA 1
ATOM 643 C C . THR A 1 89 ? -7.693 -0.116 -0.646 1.00 97.38 89 THR A C 1
ATOM 645 O O . THR A 1 89 ? -7.318 -1.287 -0.620 1.00 97.38 89 THR A O 1
ATOM 648 N N . VAL A 1 90 ? -7.524 0.713 0.381 1.00 96.94 90 VAL A N 1
ATOM 649 C CA . VAL A 1 90 ? -7.219 0.260 1.737 1.00 96.94 90 VAL A CA 1
ATOM 650 C C . VAL A 1 90 ? -8.520 -0.161 2.400 1.00 96.94 90 VAL A C 1
ATOM 652 O O . VAL A 1 90 ? -9.493 0.589 2.366 1.00 96.94 90 VAL A O 1
ATOM 655 N N . ILE A 1 91 ? -8.534 -1.341 3.011 1.00 95.88 91 ILE A N 1
ATOM 656 C CA . ILE A 1 91 ? -9.676 -1.876 3.759 1.00 95.88 91 ILE A CA 1
ATOM 657 C C . ILE A 1 91 ? -9.209 -2.083 5.196 1.00 95.88 91 ILE A C 1
ATOM 659 O O . ILE A 1 91 ? -8.296 -2.875 5.431 1.00 95.88 91 ILE A O 1
ATOM 663 N N . ALA A 1 92 ? -9.820 -1.376 6.142 1.00 95.12 92 ALA A N 1
ATOM 664 C CA . ALA A 1 92 ? -9.491 -1.451 7.561 1.00 95.12 92 ALA A CA 1
ATOM 665 C C . ALA A 1 92 ? -10.665 -2.034 8.352 1.00 95.12 92 ALA A C 1
ATOM 667 O O . ALA A 1 92 ? -11.827 -1.706 8.095 1.00 95.12 92 ALA A O 1
ATOM 668 N N . ILE A 1 93 ? -10.351 -2.902 9.313 1.00 94.31 93 ILE A N 1
ATOM 669 C CA . ILE A 1 93 ? -11.330 -3.651 10.101 1.00 94.31 93 ILE A CA 1
ATOM 670 C C . ILE A 1 93 ? -11.044 -3.456 11.587 1.00 94.31 93 ILE A C 1
ATOM 672 O O . ILE A 1 93 ? -9.934 -3.745 12.036 1.00 94.31 93 ILE A O 1
ATOM 676 N N . THR A 1 94 ? -12.045 -3.027 12.359 1.00 94.25 94 THR A N 1
ATOM 677 C CA . THR A 1 94 ? -11.973 -2.954 13.829 1.00 94.25 94 THR A CA 1
ATOM 678 C C . THR A 1 94 ? -12.769 -4.069 14.486 1.00 94.25 94 THR A C 1
ATOM 680 O O . THR A 1 94 ? -13.789 -4.462 13.923 1.00 94.25 94 THR A O 1
ATOM 683 N N . ALA A 1 95 ? -12.395 -4.497 15.696 1.00 87.75 95 ALA A N 1
ATOM 684 C CA . ALA A 1 95 ? -13.193 -5.400 16.542 1.00 87.75 95 ALA A CA 1
ATOM 685 C C . ALA A 1 95 ? -13.560 -4.759 17.891 1.00 87.75 95 ALA A C 1
ATOM 687 O O . ALA A 1 95 ? -12.672 -4.127 18.503 1.00 87.75 95 ALA A O 1
#

Sequence (95 aa):
MMKIATKTVTVTTGNGGSTYQNEIDLNDMGLDISKIIACYFEPTNAGIGLTSTGGGQCTLAKNYNTATGILTISIGSTTYCRPMTWTGTVIAITA

Secondary structure (DSSP, 8-state):
--EEEEEEEEEEPP-TT-EEEEEEE-GGGSS-GGGEEEEEEEESS----BSSSS---EEEEEEEETTTTEEEEEEEE-TTBPP-EEEEEEEEEE-

pLDDT: mean 92.49, std 4.1, range [76.75, 97.75]

Organism: NCBI:txid2652274